Protein AF-A0A078QSG3-F1 (afd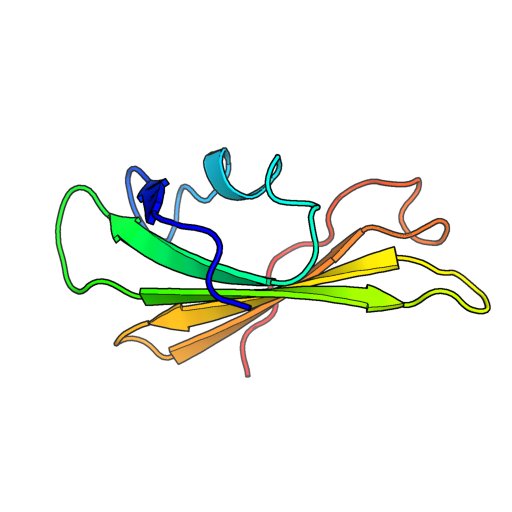b_monomer)

Radius of gyration: 12.24 Å; Cα contacts (8 Å, |Δi|>4): 164; chains: 1; bounding box: 28×25×33 Å

pLDDT: mean 90.46, std 7.87, range [63.12, 97.94]

Solvent-accessible surface area (backbone atoms only — not comparable to full-atom values): 4466 Å² total; per-residue (Å²): 106,82,73,51,78,45,71,30,68,34,93,84,48,53,70,66,56,75,78,63,70,67,70,30,36,31,40,33,40,36,76,64,82,71,62,27,40,37,39,28,43,68,47,90,60,87,65,34,30,41,35,41,38,40,37,43,90,92,49,46,34,35,34,44,29,22,63,91,47,80,64,35,74,50,72,78,43,73,119

Structure (mmCIF, N/CA/C/O backbone):
data_AF-A0A078QSG3-F1
#
_entry.id   AF-A0A078QSG3-F1
#
loop_
_atom_site.group_PDB
_atom_site.id
_atom_site.type_symbol
_atom_site.label_atom_id
_atom_site.label_alt_id
_atom_site.label_comp_id
_atom_site.label_asym_id
_atom_site.label_entity_id
_atom_site.label_seq_id
_atom_site.pdbx_PDB_ins_code
_atom_site.Cartn_x
_atom_site.Cartn_y
_atom_site.Cartn_z
_atom_site.occupancy
_atom_site.B_iso_or_equiv
_atom_site.auth_seq_id
_atom_site.auth_comp_id
_atom_site.auth_asym_id
_atom_site.auth_atom_id
_atom_site.pdbx_PDB_model_num
ATOM 1 N N . MET A 1 1 ? 0.200 -14.199 -7.339 1.00 76.75 1 MET A N 1
ATOM 2 C CA . MET A 1 1 ? 0.907 -14.860 -6.221 1.00 76.75 1 MET A CA 1
ATOM 3 C C . MET A 1 1 ? 0.546 -14.149 -4.924 1.00 76.75 1 MET A C 1
ATOM 5 O O . MET A 1 1 ? 0.738 -12.939 -4.838 1.00 76.75 1 MET A O 1
ATOM 9 N N . PHE A 1 2 ? -0.039 -14.873 -3.966 1.00 89.94 2 PHE A N 1
ATOM 10 C CA . PHE A 1 2 ? -0.294 -14.363 -2.614 1.00 89.94 2 PHE A CA 1
ATOM 11 C C . PHE A 1 2 ? 0.996 -14.458 -1.791 1.00 89.94 2 PHE A C 1
ATOM 13 O O . PHE A 1 2 ? 1.679 -15.478 -1.857 1.00 89.94 2 PHE A O 1
ATOM 20 N N . ARG A 1 3 ? 1.345 -13.388 -1.071 1.00 94.00 3 ARG A N 1
ATOM 21 C CA . ARG A 1 3 ? 2.634 -13.250 -0.375 1.00 94.00 3 ARG A CA 1
ATOM 22 C C . ARG A 1 3 ? 2.530 -13.309 1.146 1.00 94.00 3 ARG A C 1
ATOM 24 O O . ARG A 1 3 ? 3.517 -13.636 1.790 1.00 94.00 3 ARG A O 1
ATOM 31 N N . GLY A 1 4 ? 1.362 -13.021 1.716 1.00 94.31 4 GLY A N 1
ATOM 32 C CA . GLY A 1 4 ? 1.158 -13.078 3.161 1.00 94.31 4 GLY A CA 1
ATOM 33 C C . GLY A 1 4 ? 0.418 -11.872 3.720 1.00 94.31 4 GLY A C 1
ATOM 34 O O . GLY A 1 4 ? -0.342 -11.196 3.021 1.00 94.31 4 GLY A O 1
ATOM 35 N N . ASP A 1 5 ? 0.645 -11.642 5.007 1.00 95.56 5 ASP A N 1
ATOM 36 C CA . ASP A 1 5 ? -0.028 -10.627 5.803 1.00 95.56 5 ASP A CA 1
ATOM 37 C C . ASP A 1 5 ? 0.944 -9.492 6.156 1.00 95.56 5 ASP A C 1
ATOM 39 O O . ASP A 1 5 ? 2.107 -9.740 6.468 1.00 95.56 5 ASP A O 1
ATOM 43 N N . VAL A 1 6 ? 0.454 -8.253 6.149 1.00 96.44 6 VAL A N 1
ATOM 44 C CA . VAL A 1 6 ? 1.180 -7.055 6.584 1.00 96.44 6 VAL A CA 1
ATOM 45 C C . VAL A 1 6 ? 0.357 -6.371 7.665 1.00 96.44 6 VAL A C 1
ATOM 47 O O . VAL A 1 6 ? -0.792 -5.993 7.430 1.00 96.44 6 VAL A O 1
ATOM 50 N N . ASN A 1 7 ? 0.929 -6.226 8.857 1.00 95.69 7 ASN A N 1
ATOM 51 C CA . ASN A 1 7 ? 0.266 -5.552 9.969 1.00 95.69 7 ASN A CA 1
ATOM 52 C C . ASN A 1 7 ? 0.561 -4.049 9.910 1.00 95.69 7 ASN A C 1
ATOM 54 O O . ASN A 1 7 ? 1.711 -3.651 9.734 1.00 95.69 7 ASN A O 1
ATOM 58 N N . VAL A 1 8 ? -0.471 -3.227 10.074 1.00 94.19 8 VAL A N 1
ATOM 59 C CA . VAL A 1 8 ? -0.369 -1.762 10.165 1.00 94.19 8 VAL A CA 1
ATOM 60 C C . VAL A 1 8 ? -1.087 -1.292 11.427 1.00 94.19 8 VAL A C 1
ATOM 62 O O . VAL A 1 8 ? -2.003 -1.965 11.904 1.00 94.19 8 VAL A O 1
ATOM 65 N N . THR A 1 9 ? -0.714 -0.138 11.982 1.00 93.25 9 THR A N 1
ATOM 66 C CA . THR A 1 9 ? -1.489 0.451 13.087 1.00 93.25 9 THR A CA 1
ATOM 67 C C . THR A 1 9 ? -2.887 0.827 12.592 1.00 93.25 9 THR A C 1
ATOM 69 O O . THR A 1 9 ? -3.893 0.379 13.145 1.00 93.25 9 THR A O 1
ATOM 72 N N . SER A 1 10 ? -2.937 1.594 11.500 1.00 91.75 10 SER A N 1
ATOM 73 C CA . SER A 1 10 ? -4.139 2.090 10.828 1.00 91.75 10 SER A CA 1
ATOM 74 C C . SER A 1 10 ? -3.851 2.319 9.335 1.00 91.75 10 SER A C 1
ATOM 76 O O . SER A 1 10 ? -2.716 2.170 8.880 1.00 91.75 10 SER A O 1
ATOM 78 N N . TYR A 1 11 ? -4.868 2.694 8.555 1.00 89.56 11 TYR A N 1
ATOM 79 C CA . TYR A 1 11 ? -4.679 3.085 7.151 1.00 89.56 11 TYR A CA 1
ATOM 80 C C . TYR A 1 11 ? -4.109 4.498 6.960 1.00 89.56 11 TYR A C 1
ATOM 82 O O . TYR A 1 11 ? -3.767 4.844 5.823 1.00 89.56 11 TYR A O 1
ATOM 90 N N . ASP A 1 12 ? -3.976 5.264 8.044 1.00 87.00 12 ASP A N 1
ATOM 91 C CA . ASP A 1 12 ? -3.330 6.580 8.078 1.00 87.00 12 ASP A CA 1
ATOM 92 C C . ASP A 1 12 ? -1.838 6.452 8.431 1.00 87.00 12 ASP A C 1
ATOM 94 O O . ASP A 1 12 ? -1.008 7.21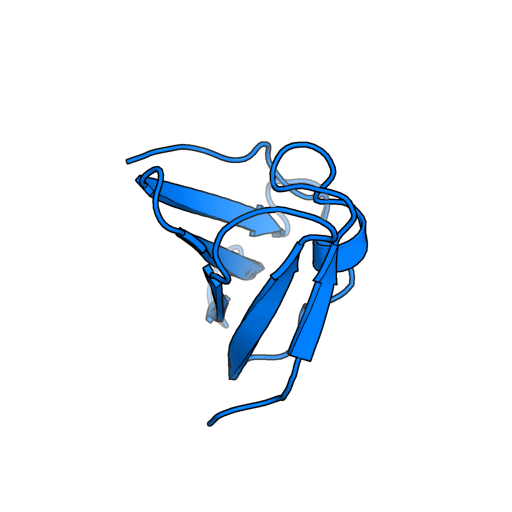4 7.947 1.00 87.00 12 ASP A O 1
ATOM 98 N N . GLU A 1 13 ? -1.472 5.413 9.187 1.00 88.56 13 GLU A N 1
ATOM 99 C CA . GLU A 1 13 ? -0.091 5.077 9.543 1.00 88.56 13 GLU A CA 1
ATOM 100 C C . GLU A 1 13 ? 0.449 3.930 8.674 1.00 88.56 13 GLU A C 1
ATOM 102 O O . GLU A 1 13 ? 0.633 2.792 9.113 1.00 88.56 13 GLU A O 1
ATOM 107 N N . THR A 1 14 ? 0.720 4.222 7.400 1.00 86.81 14 THR A N 1
ATOM 108 C CA . THR A 1 14 ? 1.123 3.201 6.416 1.00 86.81 14 THR A CA 1
ATOM 109 C C . THR A 1 14 ? 2.625 2.913 6.356 1.00 86.81 14 THR A C 1
ATOM 111 O O . THR A 1 14 ? 3.062 2.272 5.405 1.00 86.81 14 THR A O 1
ATOM 114 N N . GLY A 1 15 ? 3.427 3.358 7.329 1.00 91.19 15 GLY A N 1
ATOM 115 C CA . GLY A 1 15 ? 4.892 3.208 7.286 1.00 91.19 15 GLY A CA 1
ATOM 116 C C . GLY A 1 15 ? 5.362 1.752 7.158 1.00 91.19 15 GLY A C 1
ATOM 117 O O . GLY A 1 15 ? 6.337 1.465 6.471 1.00 91.19 15 GLY A O 1
ATOM 118 N N . ALA A 1 16 ? 4.612 0.794 7.716 1.00 93.06 16 ALA A N 1
ATOM 119 C CA 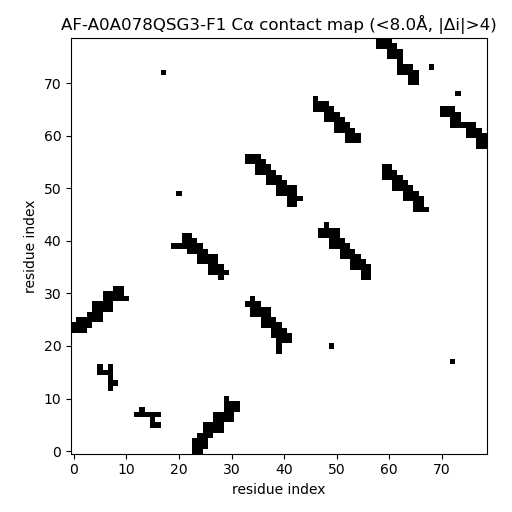. ALA A 1 16 ? 4.912 -0.633 7.554 1.00 93.06 16 ALA A CA 1
ATOM 120 C C . ALA A 1 16 ? 4.777 -1.131 6.099 1.00 93.06 16 ALA A C 1
ATOM 122 O O . ALA A 1 16 ? 5.345 -2.163 5.752 1.00 93.06 16 ALA A O 1
ATOM 123 N N . LEU A 1 17 ? 4.052 -0.410 5.235 1.00 95.38 17 LEU A N 1
ATOM 124 C CA . LEU A 1 17 ? 3.930 -0.749 3.817 1.00 95.38 17 LEU A CA 1
ATOM 125 C C . LEU A 1 17 ? 5.167 -0.315 3.013 1.00 95.38 17 LEU A C 1
ATOM 127 O O . LEU A 1 17 ? 5.338 -0.775 1.887 1.00 95.38 17 LEU A O 1
ATOM 131 N N . ASP A 1 18 ? 6.036 0.549 3.546 1.00 94.81 18 ASP A N 1
ATOM 132 C CA . ASP A 1 18 ? 7.177 1.126 2.812 1.00 94.81 18 ASP A CA 1
ATOM 133 C C . ASP A 1 18 ? 8.237 0.087 2.441 1.00 94.81 18 ASP A C 1
ATOM 135 O O . ASP A 1 18 ? 8.955 0.254 1.452 1.00 94.81 18 ASP A O 1
ATOM 139 N N . THR A 1 19 ? 8.314 -0.990 3.223 1.00 93.81 19 THR A N 1
ATOM 140 C CA . THR A 1 19 ? 9.240 -2.111 3.031 1.00 93.81 19 THR A CA 1
ATOM 141 C C . THR A 1 19 ? 8.691 -3.174 2.077 1.00 93.81 19 THR A C 1
ATOM 143 O O . THR A 1 19 ? 9.433 -4.053 1.639 1.00 93.81 19 THR A O 1
ATOM 146 N N . VAL A 1 20 ? 7.408 -3.098 1.705 1.00 95.38 20 VAL A N 1
ATOM 147 C CA . VAL A 1 20 ? 6.738 -4.098 0.863 1.00 95.38 20 VAL A CA 1
ATOM 148 C C . VAL A 1 20 ? 6.976 -3.786 -0.616 1.00 95.38 20 VAL A C 1
ATOM 150 O O . VAL A 1 20 ? 6.133 -3.219 -1.308 1.00 95.38 20 VAL A O 1
ATOM 153 N N . ILE A 1 21 ? 8.164 -4.138 -1.100 1.00 92.81 21 ILE A N 1
ATOM 154 C CA . ILE A 1 21 ? 8.612 -3.855 -2.476 1.00 92.81 21 ILE A CA 1
ATOM 155 C C . ILE A 1 21 ? 8.558 -5.065 -3.409 1.00 92.81 21 ILE A C 1
ATOM 157 O O . ILE A 1 21 ? 8.764 -4.945 -4.615 1.00 92.81 21 ILE A O 1
ATOM 161 N N . GLU A 1 22 ? 8.317 -6.249 -2.857 1.00 93.06 22 GLU A N 1
ATOM 162 C CA . GLU A 1 22 ? 8.268 -7.465 -3.647 1.00 93.06 22 GLU A CA 1
ATOM 163 C C . GLU A 1 22 ? 6.909 -7.601 -4.340 1.00 93.06 22 GLU A C 1
ATOM 165 O O . GLU A 1 22 ? 5.854 -7.374 -3.749 1.00 93.06 22 GLU A O 1
ATOM 170 N N . MET A 1 23 ? 6.930 -7.983 -5.617 1.00 93.75 23 MET A N 1
ATOM 171 C CA . MET A 1 23 ? 5.709 -8.145 -6.396 1.00 93.75 23 MET A CA 1
ATOM 172 C C . MET A 1 23 ? 4.791 -9.216 -5.805 1.00 93.75 23 MET A C 1
ATOM 174 O O . MET A 1 23 ? 5.203 -10.358 -5.552 1.00 93.75 23 MET A O 1
ATOM 178 N N . 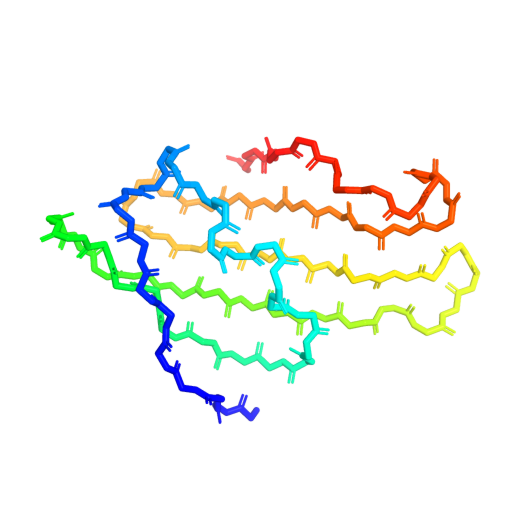GLY A 1 24 ? 3.512 -8.875 -5.674 1.00 95.94 24 GLY A N 1
ATOM 179 C CA . GLY A 1 24 ? 2.489 -9.804 -5.219 1.00 95.94 24 GLY A CA 1
ATOM 180 C C . GLY A 1 24 ? 1.282 -9.136 -4.579 1.00 95.94 24 GLY A C 1
ATOM 181 O O . GLY A 1 24 ? 1.105 -7.920 -4.627 1.00 95.94 24 GLY A O 1
ATOM 182 N N . ILE A 1 25 ? 0.433 -9.982 -3.998 1.00 97.81 25 ILE A N 1
ATOM 183 C CA . ILE A 1 25 ? -0.786 -9.583 -3.295 1.00 97.81 25 ILE A CA 1
ATOM 184 C C . ILE A 1 25 ? -0.622 -9.914 -1.811 1.00 97.81 25 ILE A C 1
ATOM 186 O O . ILE A 1 25 ? -0.277 -11.047 -1.463 1.00 97.81 25 ILE A O 1
ATOM 190 N N . TYR A 1 26 ? -0.910 -8.941 -0.954 1.00 97.94 26 TYR A N 1
ATOM 191 C CA . TYR A 1 26 ? -0.780 -9.014 0.498 1.00 97.94 26 TYR A CA 1
ATOM 192 C C . TYR A 1 26 ? -2.109 -8.666 1.169 1.00 97.94 26 TYR A C 1
ATOM 194 O O . TYR A 1 26 ? -2.824 -7.770 0.717 1.00 97.94 26 TYR A O 1
ATOM 202 N N . LYS A 1 27 ? -2.420 -9.327 2.285 1.00 97.06 27 LYS A N 1
ATOM 203 C CA . LYS A 1 27 ? -3.501 -8.913 3.188 1.00 97.06 27 LYS A CA 1
ATOM 204 C C . LYS A 1 27 ? -2.974 -7.844 4.139 1.00 97.06 27 LYS A C 1
ATOM 206 O O . LYS A 1 27 ? -1.981 -8.075 4.818 1.00 97.06 27 LYS A O 1
ATOM 211 N N . VAL A 1 28 ? -3.649 -6.705 4.232 1.00 97.06 28 VAL A N 1
ATOM 212 C CA . VAL A 1 28 ? -3.298 -5.629 5.169 1.00 97.06 28 VAL A CA 1
ATOM 213 C C . VAL A 1 28 ? -4.213 -5.703 6.382 1.00 97.06 28 VAL A C 1
ATOM 215 O O . VAL A 1 28 ? -5.431 -5.590 6.241 1.00 97.06 28 VAL A O 1
ATOM 218 N N . LYS A 1 29 ? -3.626 -5.891 7.564 1.00 95.94 29 LYS A N 1
ATOM 219 C CA . LYS A 1 29 ? -4.337 -6.041 8.835 1.00 95.94 29 LYS A CA 1
ATOM 220 C C . LYS A 1 29 ? -4.098 -4.814 9.712 1.00 95.94 29 LYS A C 1
ATOM 222 O O . LYS A 1 29 ? -3.021 -4.704 10.301 1.00 95.94 29 LYS A O 1
ATOM 227 N N . PRO A 1 30 ? -5.056 -3.882 9.797 1.00 94.25 30 PRO A N 1
ATOM 228 C CA . PRO A 1 30 ? -4.977 -2.820 10.784 1.00 94.25 30 PRO A CA 1
ATOM 229 C C . PRO A 1 30 ? -5.221 -3.380 12.192 1.00 94.25 30 PRO A C 1
ATOM 231 O O . PRO A 1 30 ? -5.862 -4.422 12.353 1.00 94.25 30 PRO A O 1
ATOM 234 N N . LYS A 1 31 ? -4.759 -2.671 13.227 1.00 92.69 31 LYS A N 1
ATOM 235 C CA . LYS A 1 31 ? -5.037 -3.034 14.628 1.00 92.69 31 LYS A CA 1
ATOM 236 C C . LYS A 1 31 ? -6.538 -3.008 14.944 1.00 92.69 31 LYS A C 1
ATOM 238 O O . LYS A 1 31 ? -7.007 -3.779 15.777 1.00 92.69 31 LYS A O 1
ATOM 243 N N . GLN A 1 32 ? -7.277 -2.111 14.292 1.00 87.56 32 GLN A N 1
ATOM 244 C CA . GLN A 1 32 ? -8.729 -1.979 14.386 1.00 87.56 32 GLN A CA 1
ATOM 245 C C . GLN A 1 32 ? -9.324 -1.719 12.997 1.00 87.56 32 GLN A C 1
ATOM 247 O O . GLN A 1 32 ? -8.706 -1.050 12.171 1.00 87.56 32 GLN A O 1
ATOM 252 N N . GLY A 1 33 ? -10.536 -2.221 12.753 1.00 86.06 33 GLY A N 1
ATOM 253 C CA . GLY A 1 33 ? -11.259 -2.034 11.493 1.00 86.06 33 GLY A CA 1
ATOM 254 C C . GLY A 1 33 ? -11.181 -3.227 10.536 1.00 86.06 33 GLY A C 1
ATOM 255 O O . GLY A 1 33 ? -10.828 -4.344 10.916 1.00 86.06 33 GLY A O 1
ATOM 256 N N . VAL A 1 34 ? -11.574 -2.985 9.285 1.00 92.56 34 VAL A N 1
ATOM 257 C CA . VAL A 1 34 ? -11.693 -4.014 8.242 1.00 92.56 34 VAL A CA 1
ATOM 258 C C . VAL A 1 34 ? -10.349 -4.229 7.560 1.00 92.56 34 VAL A C 1
ATOM 260 O O . VAL A 1 34 ? -9.618 -3.276 7.305 1.00 92.56 34 VAL A O 1
ATOM 263 N N . TRP A 1 35 ? -10.027 -5.485 7.255 1.00 95.12 35 TRP A N 1
ATOM 264 C CA . TRP A 1 35 ? -8.807 -5.831 6.533 1.00 95.12 35 TRP A CA 1
ATOM 265 C C . TRP A 1 35 ? -8.864 -5.358 5.081 1.00 95.12 35 TRP A C 1
ATOM 267 O O . TRP A 1 35 ? -9.928 -5.200 4.486 1.00 95.12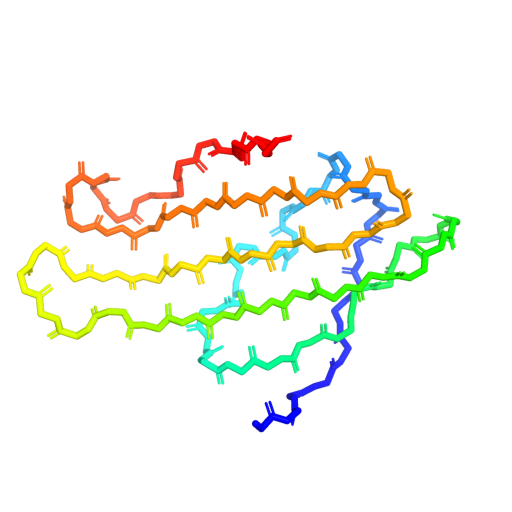 35 TRP A O 1
ATOM 277 N N . GLY A 1 36 ? -7.688 -5.171 4.497 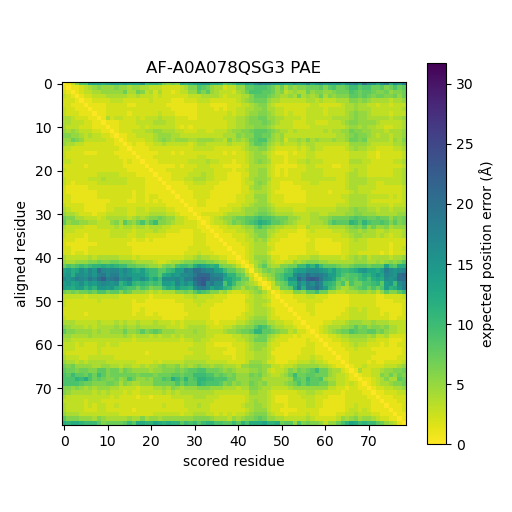1.00 96.25 36 GLY A N 1
ATOM 278 C CA . GLY A 1 36 ? -7.527 -4.665 3.14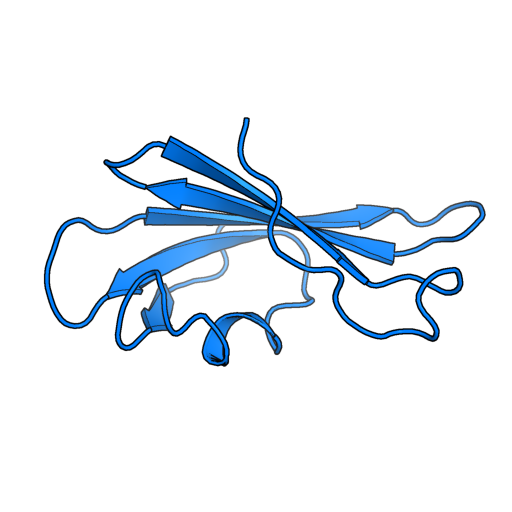3 1.00 96.25 36 GLY A CA 1
ATOM 279 C C . GLY A 1 36 ? -6.601 -5.537 2.321 1.00 96.25 36 GLY A C 1
ATOM 280 O O . GLY A 1 36 ? -6.077 -6.551 2.783 1.00 96.25 36 GLY A O 1
ATOM 281 N N . THR A 1 37 ? -6.376 -5.108 1.091 1.00 97.38 37 THR A N 1
ATOM 282 C CA . THR A 1 37 ? -5.487 -5.769 0.143 1.00 97.38 37 THR A CA 1
ATOM 283 C C . THR A 1 37 ? -4.474 -4.767 -0.379 1.00 97.38 37 THR A C 1
ATOM 285 O O . THR A 1 37 ? -4.852 -3.707 -0.870 1.00 97.38 37 THR A O 1
ATOM 288 N N . LEU A 1 38 ? -3.194 -5.111 -0.306 1.00 97.50 38 LEU A N 1
ATOM 289 C CA . LEU A 1 38 ? -2.122 -4.388 -0.979 1.00 97.50 38 LEU A CA 1
ATOM 290 C C . LEU A 1 38 ? -1.674 -5.202 -2.190 1.00 97.50 38 LEU A C 1
ATOM 292 O O . LEU A 1 38 ? -1.382 -6.392 -2.077 1.00 97.50 38 LEU A O 1
ATOM 296 N N . VAL A 1 39 ? -1.595 -4.552 -3.343 1.00 97.00 39 VAL A N 1
ATOM 297 C CA . VAL A 1 39 ? -1.048 -5.127 -4.569 1.00 97.00 39 VAL A CA 1
ATOM 298 C C . VAL A 1 39 ? 0.207 -4.360 -4.950 1.00 97.00 39 VAL A C 1
ATOM 300 O O . VAL A 1 39 ? 0.173 -3.132 -5.042 1.00 97.00 39 VAL A O 1
ATOM 303 N N . VAL A 1 40 ? 1.300 -5.089 -5.164 1.00 96.12 40 VAL A N 1
ATOM 304 C CA . VAL A 1 40 ? 2.615 -4.531 -5.489 1.00 96.12 40 VAL A CA 1
ATOM 305 C C . VAL A 1 40 ? 3.044 -4.999 -6.872 1.00 96.12 40 VAL A C 1
ATOM 307 O O . VAL A 1 40 ? 3.065 -6.201 -7.151 1.00 96.12 40 VAL A O 1
ATOM 310 N N . PHE A 1 41 ? 3.394 -4.044 -7.728 1.00 91.88 41 PHE A N 1
ATOM 311 C CA . PHE A 1 41 ? 3.894 -4.280 -9.079 1.00 91.88 41 PHE A CA 1
ATOM 312 C C . PHE A 1 41 ? 5.233 -3.580 -9.262 1.0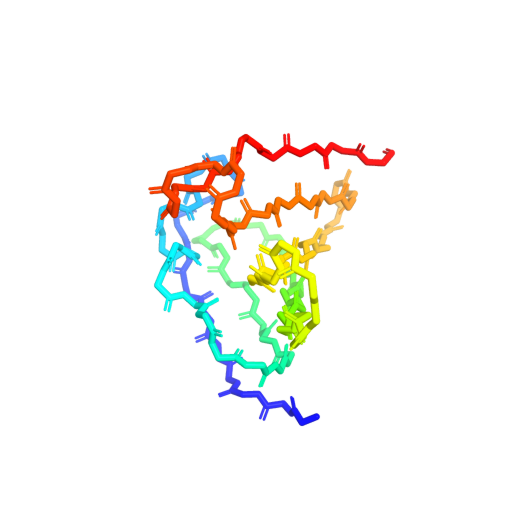0 91.88 41 PHE A C 1
ATOM 314 O O . PHE A 1 41 ? 5.370 -2.431 -8.854 1.00 91.88 41 PHE A O 1
ATOM 321 N N . ASN A 1 42 ? 6.173 -4.230 -9.944 1.00 88.25 42 ASN A N 1
ATOM 322 C CA . ASN A 1 42 ? 7.392 -3.575 -10.399 1.00 88.25 42 ASN A CA 1
ATOM 323 C C . ASN A 1 42 ? 7.246 -3.313 -11.898 1.00 88.25 42 ASN A C 1
ATOM 325 O O . ASN A 1 42 ? 7.062 -4.243 -12.682 1.00 88.25 42 ASN A O 1
ATOM 329 N N . ALA A 1 43 ? 7.278 -2.044 -12.289 1.00 79.44 43 ALA A N 1
ATOM 330 C CA . ALA A 1 43 ? 7.404 -1.653 -13.683 1.00 79.44 43 ALA A CA 1
ATOM 331 C C . ALA A 1 43 ? 8.891 -1.726 -14.048 1.00 79.44 43 ALA A C 1
ATOM 333 O O . ALA A 1 43 ? 9.693 -0.989 -13.480 1.00 79.44 43 ALA A O 1
ATOM 334 N N . PHE A 1 44 ? 9.257 -2.642 -14.946 1.00 64.62 44 PHE A N 1
ATOM 335 C CA . PHE A 1 44 ? 10.655 -2.945 -15.285 1.00 64.62 44 PHE A CA 1
ATOM 336 C C . PHE A 1 44 ? 11.233 -2.093 -16.431 1.00 64.62 44 PHE A C 1
ATOM 338 O O . PHE A 1 44 ? 12.351 -2.362 -16.854 1.00 64.62 44 PHE A O 1
ATOM 345 N N . ASP A 1 45 ? 10.511 -1.083 -16.931 1.00 63.66 45 ASP A N 1
ATOM 346 C CA . ASP A 1 45 ? 10.950 -0.275 -18.078 1.00 63.66 45 ASP A CA 1
ATOM 347 C C . ASP A 1 45 ? 10.862 1.243 -17.819 1.00 63.66 45 ASP A C 1
ATOM 349 O O . ASP A 1 45 ? 10.088 1.713 -16.975 1.00 63.66 45 ASP A O 1
ATOM 353 N N . GLY A 1 46 ? 11.674 2.009 -18.552 1.00 66.38 46 GLY A N 1
ATOM 354 C CA . GLY A 1 46 ? 11.778 3.464 -18.477 1.00 66.38 46 GLY A CA 1
ATOM 355 C C . GLY A 1 46 ? 12.192 3.957 -17.092 1.00 66.38 46 GLY A C 1
ATOM 356 O O . GLY A 1 46 ? 13.151 3.471 -16.498 1.00 66.38 46 GLY A O 1
ATOM 357 N N . ALA A 1 47 ? 11.447 4.922 -16.550 1.00 63.12 47 ALA A N 1
ATOM 358 C CA . ALA A 1 47 ? 11.709 5.437 -15.209 1.00 63.12 47 ALA A CA 1
ATOM 359 C C . ALA A 1 47 ? 11.504 4.403 -14.089 1.00 63.12 47 ALA A C 1
ATOM 361 O O . ALA A 1 47 ? 11.807 4.763 -12.963 1.00 63.12 47 ALA A O 1
ATOM 362 N N . GLY A 1 48 ? 11.000 3.192 -14.393 1.00 74.06 48 GLY A N 1
ATOM 363 C CA . GLY A 1 48 ? 11.053 1.959 -13.594 1.00 74.06 48 GLY A CA 1
ATOM 364 C C . GLY A 1 48 ? 10.736 2.078 -12.098 1.00 74.06 48 GLY A C 1
ATOM 365 O O . GLY A 1 48 ? 11.373 2.817 -11.357 1.00 74.06 48 GLY A O 1
ATOM 366 N N . GLY A 1 49 ? 9.783 1.313 -11.566 1.00 87.88 49 GLY A N 1
ATOM 367 C CA . GLY A 1 49 ? 9.499 1.476 -10.140 1.00 87.88 49 GLY A CA 1
ATOM 368 C C . GLY A 1 49 ? 8.519 0.524 -9.508 1.00 87.88 49 GLY A C 1
ATOM 369 O O . GLY A 1 49 ? 7.819 -0.235 -10.174 1.00 87.88 49 GLY A O 1
ATOM 370 N N . VAL A 1 50 ? 8.473 0.611 -8.185 1.00 93.38 50 VAL A N 1
ATOM 371 C CA . VAL A 1 50 ? 7.527 -0.123 -7.357 1.00 93.38 50 VAL A CA 1
ATOM 372 C C . VAL A 1 50 ? 6.241 0.689 -7.278 1.00 93.38 50 VAL A C 1
ATOM 374 O O . VAL A 1 50 ? 6.236 1.841 -6.842 1.00 93.38 50 VAL A O 1
ATOM 377 N N . VAL A 1 51 ? 5.138 0.080 -7.689 1.00 93.69 51 VAL A N 1
ATOM 378 C CA . VAL A 1 51 ? 3.789 0.623 -7.563 1.00 93.69 51 VAL A CA 1
ATOM 379 C C . VAL A 1 51 ? 3.061 -0.164 -6.495 1.00 93.69 51 VAL A C 1
ATOM 381 O O . VAL A 1 51 ? 2.976 -1.390 -6.563 1.00 93.69 51 VAL A O 1
ATOM 384 N N . GLN A 1 52 ? 2.480 0.551 -5.542 1.00 96.19 52 GLN A N 1
ATOM 385 C CA . GLN A 1 52 ? 1.598 -0.014 -4.536 1.00 96.19 52 GLN A CA 1
ATOM 386 C C . GLN A 1 52 ? 0.174 0.472 -4.764 1.00 96.19 52 GLN A C 1
ATOM 388 O O . GLN A 1 52 ? -0.054 1.672 -4.895 1.00 96.19 52 GLN A O 1
ATOM 393 N N . LYS A 1 53 ? -0.786 -0.454 -4.775 1.00 96.44 53 LYS A N 1
ATOM 394 C CA . LYS A 1 53 ? -2.224 -0.164 -4.753 1.00 96.44 53 LYS A CA 1
ATOM 395 C C . LYS A 1 53 ? -2.837 -0.781 -3.506 1.00 96.44 53 LYS A C 1
ATOM 397 O O . LYS A 1 53 ? -2.756 -1.993 -3.325 1.00 96.44 53 LYS A O 1
ATOM 402 N N . LEU A 1 54 ? -3.431 0.045 -2.660 1.00 96.50 54 LEU A N 1
ATOM 403 C CA . LEU A 1 54 ? -4.073 -0.355 -1.418 1.00 96.50 54 LEU A CA 1
ATOM 404 C C . LEU A 1 54 ? -5.588 -0.235 -1.564 1.00 96.50 54 LEU A C 1
ATOM 406 O O . LEU A 1 54 ? -6.088 0.826 -1.924 1.00 96.50 54 LEU A O 1
ATOM 410 N N . TYR A 1 55 ? -6.293 -1.311 -1.239 1.00 95.94 55 TYR A N 1
ATOM 411 C CA . TYR A 1 55 ? -7.748 -1.401 -1.230 1.00 95.94 55 TYR A CA 1
ATOM 412 C C . TYR A 1 55 ? -8.221 -1.729 0.181 1.00 95.94 55 TYR A C 1
ATOM 414 O O . TYR A 1 55 ? -7.700 -2.651 0.814 1.00 95.94 55 TYR A O 1
ATOM 422 N N . ASN A 1 56 ? -9.214 -1.006 0.675 1.00 92.94 56 ASN A N 1
ATOM 423 C CA . ASN A 1 56 ? -9.866 -1.277 1.951 1.00 92.94 56 ASN A CA 1
ATOM 424 C C . ASN A 1 56 ? -11.358 -0.902 1.873 1.00 92.94 56 ASN A C 1
ATOM 426 O O . ASN A 1 56 ? -11.866 -0.551 0.809 1.00 92.94 56 ASN A O 1
ATOM 430 N N . ALA A 1 57 ? -12.064 -0.971 3.003 1.00 89.25 57 ALA A N 1
ATOM 431 C CA . ALA A 1 57 ? -13.490 -0.649 3.062 1.00 89.25 57 ALA A CA 1
ATOM 432 C C . ALA A 1 57 ? -13.822 0.824 2.749 1.00 89.25 57 ALA A C 1
ATOM 434 O O . ALA A 1 57 ? -14.971 1.125 2.441 1.00 89.25 57 ALA A O 1
ATOM 435 N N . THR A 1 58 ? -12.849 1.738 2.833 1.00 86.12 58 THR A N 1
ATOM 436 C CA . THR A 1 58 ? -13.056 3.178 2.607 1.00 86.12 58 THR A CA 1
ATOM 437 C C . THR A 1 58 ? -12.692 3.615 1.191 1.00 86.12 58 THR A C 1
ATOM 439 O O . THR A 1 58 ? -12.971 4.750 0.823 1.00 86.12 58 THR A O 1
ATOM 442 N N . GLY A 1 59 ? -12.055 2.749 0.400 1.00 91.62 59 GLY A N 1
ATOM 443 C CA . GLY A 1 59 ? -11.718 3.029 -0.988 1.00 91.62 59 GLY A CA 1
ATOM 444 C C . GLY A 1 59 ? -10.386 2.435 -1.425 1.00 91.62 59 GLY A C 1
ATOM 445 O O . GLY A 1 59 ? -9.851 1.494 -0.831 1.00 91.62 59 GLY A O 1
ATOM 446 N N . ALA A 1 60 ? -9.860 3.000 -2.506 1.00 94.69 60 ALA A N 1
ATOM 447 C CA . ALA A 1 60 ? -8.597 2.603 -3.097 1.00 94.69 60 ALA A CA 1
ATOM 448 C C . ALA A 1 60 ? -7.641 3.794 -3.164 1.00 94.69 60 ALA A C 1
ATOM 450 O O . ALA A 1 60 ? -8.045 4.918 -3.459 1.00 94.69 60 ALA A O 1
ATOM 451 N N . LYS A 1 61 ? -6.357 3.530 -2.931 1.00 95.62 61 LYS A N 1
ATOM 452 C CA . LYS A 1 61 ? -5.280 4.507 -3.098 1.00 95.62 61 LYS A CA 1
ATOM 453 C C . LYS A 1 61 ? -4.035 3.863 -3.686 1.00 95.62 61 LYS A C 1
ATOM 455 O O . LYS A 1 61 ? -3.853 2.649 -3.589 1.00 95.62 61 LYS A O 1
ATOM 460 N N . TYR A 1 62 ? -3.168 4.659 -4.296 1.00 95.38 62 TYR A N 1
ATOM 461 C CA . TYR A 1 62 ? -1.906 4.185 -4.853 1.00 95.38 62 TYR A CA 1
ATOM 462 C C . TYR A 1 62 ? -0.743 5.131 -4.563 1.00 95.38 62 TYR A C 1
ATOM 464 O O . TYR A 1 62 ? -0.943 6.317 -4.315 1.00 95.38 62 TYR A O 1
ATOM 472 N N . ARG A 1 63 ? 0.476 4.598 -4.613 1.00 94.31 63 ARG A N 1
ATOM 473 C CA . ARG A 1 63 ? 1.722 5.372 -4.576 1.00 94.31 63 ARG A CA 1
ATOM 474 C C . ARG A 1 63 ? 2.811 4.687 -5.389 1.00 94.31 63 ARG A C 1
ATOM 476 O O . ARG A 1 63 ? 2.696 3.500 -5.711 1.00 94.31 63 ARG A O 1
ATOM 483 N N . VAL A 1 64 ? 3.857 5.436 -5.718 1.00 93.19 64 VAL A N 1
ATOM 484 C CA . VAL A 1 64 ? 4.953 4.977 -6.578 1.00 93.19 64 VAL A CA 1
ATOM 485 C C . VAL A 1 64 ? 6.298 5.309 -5.938 1.00 93.19 64 VAL A C 1
ATOM 487 O O . VAL A 1 64 ? 6.432 6.333 -5.275 1.00 93.19 64 VAL A O 1
ATOM 490 N N . LYS A 1 65 ? 7.286 4.439 -6.145 1.00 92.06 65 LYS A N 1
ATOM 491 C CA . LYS A 1 65 ? 8.702 4.668 -5.843 1.00 92.06 65 LYS A CA 1
ATOM 492 C C . LYS A 1 65 ? 9.512 4.371 -7.099 1.00 92.06 65 LYS A C 1
ATOM 494 O O . LYS A 1 65 ? 9.525 3.220 -7.538 1.00 92.06 65 LYS A O 1
ATOM 499 N N . ASN A 1 66 ? 10.137 5.384 -7.692 1.00 89.19 66 ASN A N 1
ATOM 500 C CA . ASN A 1 66 ? 10.898 5.254 -8.937 1.00 89.19 66 ASN A CA 1
ATOM 501 C C . ASN A 1 66 ? 12.068 6.254 -9.000 1.00 89.19 66 ASN A C 1
ATOM 503 O O . ASN A 1 66 ? 12.272 7.043 -8.077 1.00 89.19 66 ASN A O 1
ATOM 507 N N . SER A 1 67 ? 12.846 6.231 -10.085 1.00 83.31 67 SER A N 1
ATOM 508 C CA . SER A 1 67 ? 13.985 7.147 -10.245 1.00 83.31 67 SER A CA 1
ATOM 509 C C . SER A 1 67 ? 13.567 8.616 -10.386 1.00 83.31 67 SER A C 1
ATOM 511 O O . SER A 1 67 ? 14.317 9.496 -9.979 1.00 83.31 67 SER A O 1
ATOM 513 N N . ASN A 1 68 ? 12.353 8.891 -10.874 1.00 82.88 68 ASN A N 1
ATOM 514 C CA . ASN A 1 68 ? 11.799 10.249 -10.944 1.00 82.88 68 ASN A CA 1
ATOM 515 C C . ASN A 1 68 ? 11.410 10.812 -9.566 1.00 82.88 68 ASN A C 1
ATOM 517 O O . ASN A 1 68 ? 11.106 11.998 -9.464 1.00 82.88 68 ASN A O 1
ATOM 521 N N . THR A 1 69 ? 11.369 9.977 -8.525 1.00 77.69 69 THR A N 1
ATOM 522 C CA . THR A 1 69 ? 11.070 10.375 -7.143 1.00 77.69 69 THR A CA 1
ATOM 523 C C . THR A 1 69 ? 12.288 10.246 -6.236 1.00 77.69 69 THR A C 1
ATOM 525 O O . THR A 1 69 ? 12.125 10.037 -5.039 1.00 77.69 69 THR A O 1
ATOM 528 N N . ASP A 1 70 ? 13.507 10.291 -6.785 1.00 84.88 70 ASP A N 1
ATOM 529 C CA . ASP A 1 70 ? 14.760 10.051 -6.051 1.00 84.88 70 ASP A CA 1
ATOM 530 C C . ASP A 1 70 ? 14.765 8.713 -5.288 1.00 84.88 70 ASP A C 1
ATOM 532 O O . ASP A 1 70 ? 15.402 8.554 -4.247 1.00 84.88 70 ASP A O 1
ATOM 536 N N . ASN A 1 71 ? 14.027 7.721 -5.799 1.00 86.12 71 ASN A N 1
ATOM 537 C CA . ASN A 1 71 ? 13.751 6.459 -5.117 1.00 86.12 71 ASN A CA 1
ATOM 538 C C . ASN A 1 71 ? 13.075 6.631 -3.742 1.00 86.12 71 ASN A C 1
ATOM 540 O O . ASN A 1 71 ? 13.235 5.782 -2.865 1.00 86.12 71 ASN A O 1
ATOM 544 N N . LEU A 1 72 ? 12.282 7.686 -3.556 1.00 91.50 72 LEU A N 1
ATOM 545 C CA . LEU A 1 72 ? 11.388 7.902 -2.417 1.00 91.50 72 LEU A CA 1
ATOM 546 C C . LEU A 1 72 ? 9.941 7.561 -2.795 1.00 91.50 72 LEU A C 1
ATOM 548 O O . LEU A 1 72 ? 9.571 7.554 -3.970 1.00 91.50 72 LEU A O 1
ATOM 552 N N . TRP A 1 73 ? 9.114 7.249 -1.798 1.00 93.50 73 TRP A N 1
ATOM 553 C CA . TRP A 1 73 ? 7.681 7.048 -2.012 1.00 93.50 73 TRP A CA 1
ATOM 554 C C . TRP A 1 73 ? 6.996 8.387 -2.285 1.00 93.50 73 TRP A C 1
ATOM 556 O O . TRP A 1 73 ? 7.178 9.336 -1.528 1.00 93.50 73 TRP A O 1
ATOM 566 N N . THR A 1 74 ? 6.158 8.451 -3.320 1.00 93.88 74 THR A N 1
ATOM 567 C CA . THR A 1 74 ? 5.171 9.530 -3.425 1.00 93.88 74 THR A CA 1
ATOM 568 C C . THR A 1 74 ? 4.151 9.426 -2.297 1.00 93.88 74 THR A C 1
ATOM 570 O O . THR A 1 74 ? 3.888 8.334 -1.780 1.00 93.88 74 THR A O 1
ATOM 573 N N . ASP A 1 75 ? 3.465 10.533 -2.026 1.00 93.94 75 ASP A N 1
ATOM 574 C CA . ASP A 1 75 ? 2.234 10.499 -1.246 1.00 93.94 75 ASP A CA 1
ATOM 575 C C . ASP A 1 75 ? 1.214 9.534 -1.859 1.00 93.94 75 ASP A C 1
ATOM 577 O O . ASP A 1 75 ? 1.199 9.265 -3.071 1.00 93.94 75 ASP A O 1
ATOM 581 N N . TRP A 1 76 ? 0.341 9.015 -1.000 1.00 94.69 76 TRP A N 1
ATOM 582 C CA . TRP A 1 76 ? -0.793 8.219 -1.436 1.00 94.69 76 TRP A CA 1
ATOM 583 C C . TRP A 1 76 ? -1.813 9.090 -2.167 1.00 94.69 76 TRP A C 1
ATOM 585 O O . TRP A 1 76 ? -2.269 10.104 -1.645 1.00 94.69 76 TRP A O 1
ATOM 595 N N . LYS A 1 77 ? -2.231 8.642 -3.349 1.00 93.75 77 LYS A N 1
ATOM 596 C CA . LYS A 1 77 ? -3.288 9.263 -4.150 1.00 93.75 77 LYS A CA 1
ATOM 597 C C . LYS A 1 77 ? -4.521 8.370 -4.172 1.00 93.75 77 LYS A C 1
ATOM 599 O O . LYS A 1 77 ? -4.401 7.183 -4.476 1.00 93.75 77 LYS A O 1
ATOM 604 N N . SER A 1 78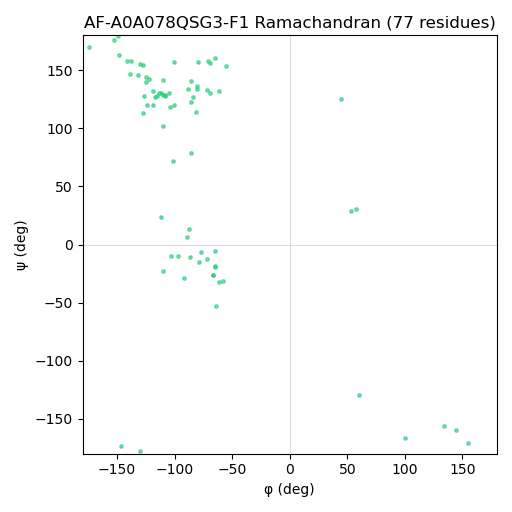 ? -5.681 8.929 -3.846 1.00 92.69 78 SER A N 1
ATOM 605 C CA . SER A 1 78 ? -6.974 8.234 -3.914 1.00 92.69 78 SER A CA 1
ATOM 606 C C . SER A 1 78 ? -7.515 8.191 -5.346 1.00 92.69 78 SER A C 1
ATOM 608 O O . SER A 1 78 ? -7.130 9.018 -6.174 1.00 92.69 78 SER A O 1
ATOM 610 N N . PHE A 1 79 ? -8.389 7.221 -5.617 1.00 80.44 79 PHE A N 1
ATOM 611 C CA . PHE A 1 79 ? -9.221 7.169 -6.825 1.00 80.44 79 PHE A CA 1
ATOM 612 C C . PHE A 1 79 ? -10.575 7.838 -6.600 1.00 80.44 79 PHE A C 1
ATOM 614 O O . PHE A 1 79 ? -11.038 7.828 -5.435 1.00 80.44 79 PHE A O 1
#

Nearest PDB structures (foldseek):
  1ik9-assembly1_A  TM=6.652E-01  e=6.217E+00  Homo sapiens
  6wge-assembly1_A  TM=3.964E-01  e=8.422E-01  Homo sapiens
  6wg3-assembly1_A  TM=3.954E-01  e=1.242E+00  Homo sapiens
  7w1m-assembly1_A  TM=3.850E-01  e=2.703E+00  Homo sapiens

Secondary structure (DSSP, 8-state):
-EEEEEEES-SS-GGGGTT--SSEEEEEEESSS--EEEEEEEE-STT-EEEEEEEETTEEEEEEEEGGGTTPBPPPEE-

Organism: NCBI:txid1339350

Mean predicted aligned error: 3.93 Å

Foldseek 3Di:
DEDEEFEAQDPVGCPSCQPVADADKYWYHHPDDWIKIWGWDWDPDDQTWIKIWIGTPVAIWIWIAGVVVVRDIDDIDGD

Sequence (79 aa):
MFRGDVNVTSYDETGALDTVIEMGIYKVKPKQGVWGTLVVFNAFDGAGGVVQKLYNATGAKYRVKNSNTDNLWTDWKSF